Protein AF-A0A972AW23-F1 (afdb_monomer)

Radius of gyration: 17.4 Å; Cα contacts (8 Å, |Δi|>4): 134; chains: 1; bounding box: 45×30×43 Å

pLDDT: mean 88.74, std 10.47, range [52.88, 97.75]

Foldseek 3Di:
DDAAPAEDEAEEAQQAPPVSLVVLQVCVVRNHAYEYEYQDCPHSNVVSHPYYHHFNFDDDPPDDDSPRSVVRSVVVVVVVVVVVCVVVVVVNVVVVVVVVVVCVVVDD

Nearest PDB structures (foldseek):
  7en7-assembly1_A  TM=9.089E-01  e=1.684E-06  Escherichia coli K-12
  4ivn-assembly1_A  TM=8.175E-01  e=2.064E-06  Vibrio vulnificus YJ016
  7en6-assembly1_D  TM=8.673E-01  e=7.497E-06  Escherichia coli
  1vim-assembly1_B  TM=8.028E-01  e=2.914E-05  Archaeoglobus fulgidus
  3sho-assembly1_B  TM=8.639E-01  e=5.015E-05  Sphaerobacter thermophilus DSM 20745

Structure (mmCIF, N/CA/C/O backbone):
data_AF-A0A972AW23-F1
#
_entry.id   AF-A0A972AW23-F1
#
loop_
_atom_site.group_PDB
_atom_site.id
_atom_site.type_symbol
_atom_site.label_atom_id
_atom_site.label_alt_id
_atom_site.label_comp_id
_atom_site.label_asym_id
_atom_site.label_entity_id
_atom_site.label_seq_id
_atom_site.pdbx_PDB_ins_code
_atom_site.Cartn_x
_atom_site.Cartn_y
_atom_site.Cartn_z
_atom_site.occupancy
_atom_site.B_iso_or_equiv
_atom_site.auth_seq_id
_atom_site.auth_comp_id
_atom_site.auth_asym_id
_atom_site.auth_atom_id
_atom_site.pdbx_PDB_model_num
ATOM 1 N N . MET A 1 1 ? 2.114 10.857 14.718 1.00 69.62 1 MET A N 1
ATOM 2 C CA . MET A 1 1 ? 2.881 9.590 14.732 1.00 69.62 1 MET A CA 1
ATOM 3 C C . MET A 1 1 ? 1.896 8.441 14.632 1.00 69.62 1 MET A C 1
ATOM 5 O O . MET A 1 1 ? 0.792 8.609 15.139 1.00 69.62 1 MET A O 1
ATOM 9 N N . MET A 1 2 ? 2.273 7.342 13.971 1.00 85.81 2 MET A N 1
ATOM 10 C CA . MET A 1 2 ? 1.415 6.157 13.849 1.00 85.81 2 MET A CA 1
ATOM 11 C C . MET A 1 2 ? 1.306 5.407 15.180 1.00 85.81 2 MET A C 1
ATOM 13 O O . MET A 1 2 ? 2.230 5.466 15.994 1.00 85.81 2 MET A O 1
ATOM 17 N N . LYS A 1 3 ? 0.192 4.708 15.391 1.00 85.12 3 LYS A N 1
ATOM 18 C CA . LYS A 1 3 ? -0.080 3.889 16.579 1.00 85.12 3 LYS A CA 1
ATOM 19 C C . LYS A 1 3 ? -0.072 2.391 16.240 1.00 85.12 3 LYS A C 1
ATOM 21 O O . LYS A 1 3 ? -0.370 2.026 15.101 1.00 85.12 3 LYS A O 1
ATOM 26 N N . PRO A 1 4 ? 0.198 1.510 17.221 1.00 83.69 4 PRO A N 1
ATOM 27 C CA . PRO A 1 4 ? -0.020 0.076 17.055 1.00 83.69 4 PRO A CA 1
ATOM 28 C C . PRO A 1 4 ? -1.454 -0.214 16.590 1.00 83.69 4 PRO A C 1
ATOM 30 O O . PRO A 1 4 ? -2.408 0.345 17.129 1.00 83.69 4 PRO A O 1
ATOM 33 N N . GLY A 1 5 ? -1.594 -1.074 15.580 1.00 84.81 5 GLY A N 1
ATOM 34 C CA . GLY A 1 5 ? -2.881 -1.395 14.951 1.00 84.81 5 GLY A CA 1
ATOM 35 C C . GLY A 1 5 ? -3.273 -0.492 13.775 1.00 84.81 5 GLY A C 1
ATOM 36 O O . GLY A 1 5 ? -4.247 -0.792 13.090 1.00 84.81 5 GLY A O 1
ATOM 37 N N . GLU A 1 6 ? -2.521 0.576 13.495 1.00 92.25 6 GLU A N 1
ATOM 38 C CA . GLU A 1 6 ? -2.680 1.353 12.262 1.00 92.25 6 GLU A CA 1
ATOM 39 C C . GLU A 1 6 ? -1.902 0.721 11.099 1.00 92.25 6 GLU A C 1
ATOM 41 O O . GLU A 1 6 ? -0.896 0.031 11.291 1.00 92.25 6 GLU A O 1
ATOM 46 N N . ILE A 1 7 ? -2.367 0.983 9.877 1.00 94.50 7 ILE A N 1
ATOM 47 C CA . ILE A 1 7 ? -1.792 0.444 8.642 1.00 94.50 7 ILE A CA 1
ATOM 48 C C . ILE A 1 7 ? -1.267 1.600 7.789 1.00 94.50 7 ILE A C 1
ATOM 50 O O . ILE A 1 7 ? -1.988 2.562 7.529 1.00 94.50 7 ILE A O 1
ATOM 54 N N . PHE A 1 8 ? -0.024 1.493 7.319 1.00 95.69 8 PHE A N 1
ATOM 55 C CA . PHE A 1 8 ? 0.555 2.374 6.308 1.00 95.69 8 PHE A CA 1
ATOM 56 C C . PHE A 1 8 ? 0.575 1.666 4.954 1.00 95.69 8 PHE A C 1
ATOM 58 O O . PHE A 1 8 ? 1.158 0.587 4.824 1.00 95.69 8 PHE A O 1
ATOM 65 N N . ILE A 1 9 ? -0.027 2.284 3.938 1.00 96.81 9 ILE A N 1
ATOM 66 C CA . ILE A 1 9 ? -0.028 1.765 2.567 1.00 96.81 9 ILE A CA 1
ATOM 67 C C . ILE A 1 9 ? 0.874 2.652 1.710 1.00 96.81 9 ILE A C 1
ATOM 69 O O . ILE A 1 9 ? 0.570 3.819 1.472 1.00 96.81 9 ILE A O 1
ATOM 73 N N . ALA A 1 10 ? 1.979 2.087 1.231 1.00 96.81 10 ALA A N 1
ATOM 74 C CA . ALA A 1 10 ? 2.865 2.728 0.271 1.00 96.81 10 ALA A CA 1
ATOM 75 C C . ALA A 1 10 ? 2.494 2.320 -1.156 1.00 96.81 10 ALA A C 1
ATOM 77 O O . ALA A 1 10 ? 2.317 1.137 -1.441 1.00 96.81 10 ALA A O 1
ATOM 78 N N . ILE A 1 11 ? 2.450 3.282 -2.073 1.00 95.94 11 ILE A N 1
ATOM 79 C CA . ILE A 1 11 ? 2.247 3.031 -3.502 1.00 95.94 11 ILE A CA 1
ATOM 80 C C . ILE A 1 11 ? 3.506 3.499 -4.226 1.00 95.94 11 ILE A C 1
ATOM 82 O O . ILE A 1 11 ? 3.873 4.671 -4.150 1.00 95.94 11 ILE A O 1
ATOM 86 N N . SER A 1 12 ? 4.207 2.584 -4.895 1.00 93.50 12 SER A N 1
ATOM 87 C CA . SER A 1 12 ? 5.440 2.906 -5.616 1.00 93.50 12 SER A CA 1
ATOM 88 C C . SER A 1 12 ? 5.633 1.967 -6.795 1.00 93.50 12 SER A C 1
ATOM 90 O O . SER A 1 12 ? 5.904 0.790 -6.606 1.00 93.50 12 SER A O 1
ATOM 92 N N . HIS A 1 13 ? 5.544 2.483 -8.022 1.00 91.94 13 HIS A N 1
ATOM 93 C CA . HIS A 1 13 ? 5.683 1.667 -9.231 1.00 91.94 13 HIS A CA 1
ATOM 94 C C . HIS A 1 13 ? 7.018 0.896 -9.276 1.00 91.94 13 HIS A C 1
ATOM 96 O O . HIS A 1 13 ? 7.023 -0.332 -9.201 1.00 91.94 13 HIS A O 1
ATOM 102 N N . SER A 1 14 ? 8.153 1.604 -9.312 1.00 91.38 14 SER A N 1
ATOM 103 C CA . SER A 1 14 ? 9.484 0.976 -9.341 1.00 91.38 14 SER A CA 1
ATOM 104 C C . SER A 1 14 ? 9.942 0.439 -7.983 1.00 91.38 14 SER A C 1
ATOM 106 O O . SER A 1 14 ? 10.890 -0.341 -7.924 1.00 91.38 14 SER A O 1
ATOM 108 N N . GLY A 1 15 ? 9.313 0.885 -6.889 1.00 93.25 15 GLY A N 1
ATOM 109 C CA . GLY A 1 15 ? 9.727 0.576 -5.521 1.00 93.25 15 GLY A CA 1
ATOM 110 C C . GLY A 1 15 ? 11.082 1.174 -5.122 1.00 93.25 15 GLY A C 1
ATOM 111 O O . GLY A 1 15 ? 11.668 0.733 -4.135 1.00 93.25 15 GLY A O 1
ATOM 112 N N . SER A 1 16 ? 11.596 2.153 -5.875 1.00 95.06 16 SER A N 1
ATOM 113 C CA . SER A 1 16 ? 12.939 2.732 -5.682 1.00 95.06 16 SER A CA 1
ATOM 114 C C . SER A 1 16 ? 12.935 4.162 -5.135 1.00 95.06 16 SER A C 1
ATOM 116 O O . SER A 1 16 ? 13.998 4.762 -4.980 1.00 95.06 16 SER A O 1
ATOM 118 N N . THR A 1 17 ? 11.766 4.730 -4.832 1.00 95.56 17 THR A N 1
ATOM 119 C CA . THR A 1 17 ? 11.671 6.072 -4.243 1.00 95.56 17 THR A CA 1
ATOM 120 C C . THR A 1 17 ? 12.198 6.054 -2.809 1.00 95.56 17 THR A C 1
ATOM 122 O O . THR A 1 17 ? 11.587 5.446 -1.930 1.00 95.56 17 THR A O 1
ATOM 125 N N . LYS A 1 18 ? 13.322 6.738 -2.568 1.00 97.25 18 LYS A N 1
ATOM 126 C CA . LYS A 1 18 ? 14.025 6.751 -1.276 1.00 97.25 18 LYS A CA 1
ATOM 127 C C . LYS A 1 18 ? 13.127 7.196 -0.118 1.00 97.25 18 LYS A C 1
ATOM 129 O O . LYS A 1 18 ? 13.055 6.495 0.884 1.00 97.25 18 LYS A O 1
ATOM 134 N N . ASP A 1 19 ? 12.374 8.276 -0.299 1.00 97.31 19 ASP A N 1
ATOM 135 C CA . ASP A 1 19 ? 11.488 8.809 0.741 1.00 97.31 19 ASP A CA 1
ATOM 136 C C . ASP A 1 19 ? 10.418 7.791 1.166 1.00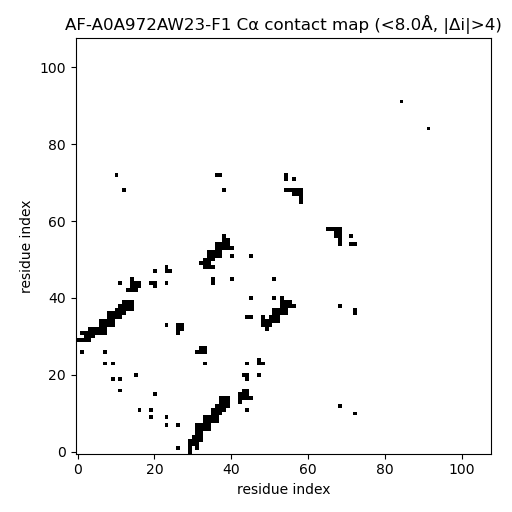 97.31 19 ASP A C 1
ATOM 138 O O . ASP A 1 19 ? 10.095 7.679 2.344 1.00 97.31 19 ASP A O 1
ATOM 142 N N . ILE A 1 20 ? 9.915 6.970 0.234 1.00 97.00 20 ILE A N 1
ATOM 143 C CA . ILE A 1 20 ? 8.950 5.906 0.557 1.00 97.00 20 ILE A CA 1
ATOM 144 C C . ILE A 1 20 ? 9.603 4.840 1.445 1.00 97.00 20 ILE A C 1
ATOM 146 O O . ILE A 1 20 ? 8.997 4.390 2.417 1.00 97.00 20 ILE A O 1
ATOM 150 N N . VAL A 1 21 ? 10.848 4.461 1.147 1.00 97.69 21 VAL A N 1
ATOM 151 C CA . VAL A 1 21 ? 11.622 3.515 1.968 1.00 97.69 21 VAL A CA 1
ATOM 152 C C . VAL A 1 21 ? 11.859 4.083 3.369 1.00 97.69 21 VAL A C 1
ATOM 154 O O . VAL A 1 21 ? 11.734 3.364 4.361 1.00 97.69 21 VAL A O 1
ATOM 157 N N . GLU A 1 22 ? 12.185 5.370 3.478 1.00 97.12 22 GLU A N 1
ATOM 158 C CA . GLU A 1 22 ? 12.400 6.033 4.767 1.00 97.12 22 GLU A CA 1
ATOM 159 C C . GLU A 1 22 ? 11.117 6.079 5.603 1.00 97.12 22 GLU A C 1
ATOM 161 O O . GLU A 1 22 ? 11.133 5.678 6.770 1.00 97.12 22 GLU A O 1
ATOM 166 N N . VAL A 1 23 ? 9.991 6.470 5.003 1.00 95.69 23 VAL A N 1
ATOM 167 C CA . VAL A 1 23 ? 8.694 6.518 5.693 1.00 95.69 23 VAL A CA 1
ATOM 168 C C . VAL A 1 23 ? 8.247 5.125 6.142 1.00 95.69 23 VAL A C 1
ATOM 170 O O . VAL A 1 23 ? 7.805 4.971 7.281 1.00 95.69 23 VAL A O 1
ATOM 173 N N . LEU A 1 24 ? 8.427 4.089 5.315 1.00 96.31 24 LEU A N 1
ATOM 174 C CA . LEU A 1 24 ? 8.135 2.702 5.701 1.00 96.31 24 LEU A CA 1
ATOM 175 C C . LEU A 1 24 ? 8.960 2.255 6.911 1.00 96.31 24 LEU A C 1
ATOM 177 O O . LEU A 1 24 ? 8.424 1.654 7.841 1.00 96.31 24 LEU A O 1
ATOM 181 N N . ASN A 1 25 ? 10.249 2.598 6.951 1.00 95.88 25 ASN A N 1
ATOM 182 C CA . ASN A 1 25 ? 11.095 2.300 8.105 1.00 95.88 25 ASN A CA 1
ATOM 183 C C . ASN A 1 25 ? 10.615 3.012 9.378 1.00 95.88 25 ASN A C 1
ATOM 185 O O . ASN A 1 25 ? 10.645 2.423 10.459 1.00 95.88 25 ASN A O 1
ATOM 189 N N . VAL A 1 26 ? 10.156 4.262 9.273 1.00 95.25 26 VAL A N 1
ATOM 190 C CA . VAL A 1 26 ? 9.573 4.997 10.408 1.00 95.25 26 VAL A CA 1
ATOM 191 C C . VAL A 1 26 ? 8.258 4.358 10.873 1.00 95.25 26 VAL A C 1
ATOM 193 O O . VAL A 1 26 ? 8.053 4.192 12.079 1.00 95.25 26 VAL A O 1
ATOM 196 N N . ALA A 1 27 ? 7.391 3.952 9.943 1.00 94.62 27 ALA A N 1
ATOM 197 C CA . ALA A 1 27 ? 6.144 3.253 10.250 1.00 94.62 27 ALA A CA 1
ATOM 198 C C . ALA A 1 27 ? 6.410 1.920 10.973 1.00 94.62 27 ALA A C 1
ATOM 200 O O . ALA A 1 27 ? 5.837 1.665 12.033 1.00 94.62 27 ALA A O 1
ATOM 201 N N . ASN A 1 28 ? 7.367 1.127 10.481 1.00 93.00 28 ASN A N 1
ATOM 202 C CA . ASN A 1 28 ? 7.781 -0.125 11.117 1.00 93.00 28 ASN A CA 1
ATOM 203 C C . ASN A 1 28 ? 8.325 0.084 12.536 1.00 93.00 28 ASN A C 1
ATOM 205 O O . ASN A 1 28 ? 7.979 -0.672 13.443 1.00 93.00 28 ASN A O 1
ATOM 209 N N . LYS A 1 29 ? 9.138 1.129 12.759 1.00 93.62 29 LYS A N 1
ATOM 210 C CA . LYS A 1 29 ? 9.635 1.490 14.103 1.00 93.62 29 LYS A CA 1
ATOM 211 C C . LYS A 1 29 ? 8.507 1.845 15.072 1.00 93.62 29 LYS A C 1
ATOM 213 O O . LYS A 1 29 ? 8.673 1.683 16.275 1.00 93.62 29 LYS A O 1
ATOM 218 N N . SER A 1 30 ? 7.369 2.296 14.550 1.00 91.75 30 SER A N 1
ATOM 219 C CA . SER A 1 30 ? 6.167 2.631 15.321 1.00 91.75 30 SER A CA 1
ATOM 220 C C . SER A 1 30 ? 5.225 1.429 15.512 1.00 91.75 30 SER A C 1
ATOM 222 O O . SER A 1 30 ? 4.092 1.611 15.945 1.00 91.75 30 SER A O 1
ATOM 224 N N . GLN A 1 31 ? 5.671 0.208 15.179 1.00 89.00 31 GLN A N 1
ATOM 225 C CA . GLN A 1 31 ? 4.894 -1.040 15.246 1.00 89.00 31 GLN A CA 1
ATOM 226 C C . GLN A 1 31 ? 3.615 -1.044 14.390 1.00 89.00 31 GLN A C 1
ATOM 228 O O . GLN A 1 31 ? 2.748 -1.895 14.582 1.00 89.00 31 GLN A O 1
ATOM 233 N N . ALA A 1 32 ? 3.504 -0.132 13.423 1.00 92.88 32 ALA A N 1
ATOM 234 C CA . ALA A 1 32 ? 2.408 -0.133 12.466 1.00 92.88 32 ALA A CA 1
ATOM 235 C C . ALA A 1 32 ? 2.532 -1.315 11.495 1.00 92.88 32 ALA A C 1
ATOM 237 O O . ALA A 1 32 ? 3.631 -1.825 11.242 1.00 92.88 32 ALA A O 1
ATOM 238 N N . GLU A 1 33 ? 1.411 -1.749 10.932 1.00 94.31 33 GLU A N 1
ATOM 239 C CA . GLU A 1 33 ? 1.425 -2.650 9.783 1.00 94.31 33 GLU A CA 1
ATOM 240 C C . GLU A 1 33 ? 1.778 -1.878 8.511 1.00 94.31 33 GLU A C 1
ATOM 242 O O . GLU A 1 33 ? 1.375 -0.727 8.338 1.00 94.31 33 GLU A O 1
ATOM 247 N N . THR A 1 34 ? 2.564 -2.486 7.621 1.00 96.00 34 THR A N 1
ATOM 248 C CA . THR A 1 34 ? 3.025 -1.828 6.393 1.00 96.00 34 THR A CA 1
ATOM 249 C C . THR A 1 34 ? 2.742 -2.689 5.173 1.00 96.00 34 THR A C 1
ATOM 251 O O . THR A 1 34 ? 3.179 -3.835 5.070 1.00 96.00 34 THR A O 1
ATOM 254 N N . ILE A 1 35 ? 2.008 -2.116 4.223 1.00 97.56 35 ILE A N 1
ATOM 255 C CA . ILE A 1 35 ? 1.670 -2.739 2.945 1.00 97.56 35 ILE A CA 1
ATOM 256 C C . ILE A 1 35 ? 2.293 -1.896 1.840 1.00 97.56 35 ILE A C 1
ATOM 258 O O . ILE A 1 35 ? 2.273 -0.667 1.894 1.00 97.56 35 ILE A O 1
ATOM 262 N N . SER A 1 36 ? 2.863 -2.531 0.823 1.00 97.75 36 SER A N 1
ATOM 263 C CA . SER A 1 36 ? 3.350 -1.826 -0.362 1.00 97.75 36 SER A CA 1
ATOM 264 C C . SER A 1 36 ? 2.758 -2.382 -1.637 1.00 97.75 36 SER A C 1
ATOM 266 O O . SER A 1 36 ? 2.852 -3.579 -1.888 1.00 97.75 36 SER A O 1
ATOM 268 N N . ILE A 1 37 ? 2.178 -1.496 -2.441 1.00 97.38 37 ILE A N 1
ATOM 269 C CA . ILE A 1 37 ? 1.672 -1.786 -3.778 1.00 97.38 37 ILE A CA 1
ATOM 270 C C . ILE A 1 37 ? 2.740 -1.345 -4.778 1.00 97.38 37 ILE A C 1
ATOM 272 O O . ILE A 1 37 ? 3.059 -0.155 -4.877 1.00 97.38 37 ILE A O 1
ATOM 276 N N . VAL A 1 38 ? 3.325 -2.311 -5.481 1.00 95.12 38 VAL A N 1
ATOM 277 C CA . VAL A 1 38 ? 4.470 -2.100 -6.379 1.00 95.12 38 VAL A CA 1
ATOM 278 C C . VAL A 1 38 ? 4.270 -2.811 -7.706 1.00 95.12 38 VAL A C 1
ATOM 280 O O . VAL A 1 38 ? 3.473 -3.737 -7.786 1.00 95.12 38 VAL A O 1
ATOM 283 N N . SER A 1 39 ? 5.016 -2.423 -8.738 1.00 92.62 39 SER A N 1
ATOM 284 C CA . SER A 1 39 ? 5.053 -3.173 -10.004 1.00 92.62 39 SER A CA 1
ATOM 285 C C . SER A 1 39 ? 6.299 -4.041 -10.154 1.00 92.62 39 SER A C 1
ATOM 287 O O . SER A 1 39 ? 6.318 -4.947 -10.979 1.00 92.62 39 SER A O 1
ATOM 289 N N . THR A 1 40 ? 7.310 -3.829 -9.307 1.00 90.25 40 THR A N 1
ATOM 290 C CA . THR A 1 40 ? 8.552 -4.608 -9.317 1.00 90.25 40 THR A CA 1
ATOM 291 C C . THR A 1 40 ? 8.797 -5.260 -7.962 1.00 90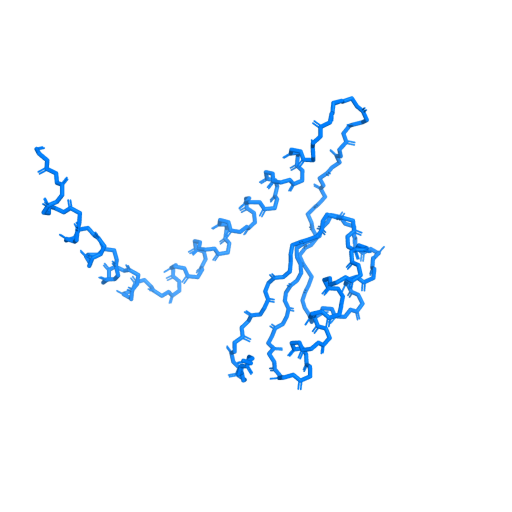.25 40 THR A C 1
ATOM 293 O O . THR A 1 40 ? 9.111 -4.588 -6.976 1.00 90.25 40 THR A O 1
ATOM 296 N N . ILE A 1 41 ? 8.730 -6.596 -7.927 1.00 91.25 41 ILE A N 1
ATOM 297 C CA . ILE A 1 41 ? 8.920 -7.386 -6.699 1.00 91.25 41 ILE A CA 1
ATOM 298 C C . ILE A 1 41 ? 10.333 -7.250 -6.105 1.00 91.25 41 ILE A C 1
ATOM 300 O O . ILE A 1 41 ? 10.509 -7.275 -4.889 1.00 91.25 41 ILE A O 1
ATOM 304 N N . LYS A 1 42 ? 11.357 -7.074 -6.948 1.00 92.94 42 LYS A N 1
ATOM 305 C CA . LYS A 1 42 ? 12.753 -6.873 -6.529 1.00 92.94 42 LYS A CA 1
ATOM 306 C C . LYS A 1 42 ? 13.074 -5.379 -6.463 1.00 92.94 42 LYS A C 1
ATOM 308 O O . LYS A 1 42 ? 13.678 -4.844 -7.389 1.00 92.94 42 LYS A O 1
ATOM 313 N N . SER A 1 43 ? 12.686 -4.707 -5.383 1.00 94.38 43 SER A N 1
ATOM 314 C CA . SER A 1 43 ? 12.910 -3.266 -5.217 1.00 94.38 43 SER A CA 1
ATOM 315 C C . SER A 1 43 ? 13.260 -2.886 -3.768 1.00 94.38 43 SER A C 1
ATOM 317 O O . SER A 1 43 ? 13.053 -3.681 -2.852 1.00 94.38 43 SER A O 1
ATOM 319 N N . PRO A 1 44 ? 13.860 -1.704 -3.522 1.00 97.44 44 PRO A N 1
ATOM 320 C CA . PRO A 1 44 ? 14.168 -1.239 -2.167 1.00 97.44 44 PRO A CA 1
ATOM 321 C C . PRO A 1 44 ? 12.971 -1.242 -1.209 1.00 97.44 44 PRO A C 1
ATOM 323 O O . PRO A 1 44 ? 13.118 -1.663 -0.063 1.00 97.44 44 PRO A O 1
ATOM 326 N N . VAL A 1 45 ? 11.791 -0.828 -1.681 1.00 97.38 45 VAL A N 1
ATOM 327 C CA . VAL A 1 45 ? 10.551 -0.812 -0.892 1.00 97.38 45 VAL A CA 1
ATOM 328 C C . VAL A 1 45 ? 10.187 -2.213 -0.400 1.00 97.38 45 VAL A C 1
ATOM 330 O O . VAL A 1 45 ? 9.952 -2.387 0.791 1.00 97.38 45 VAL A O 1
ATOM 333 N N . THR A 1 46 ? 10.236 -3.239 -1.255 1.00 96.44 46 THR A N 1
ATOM 334 C CA . THR A 1 46 ? 9.804 -4.597 -0.867 1.00 96.44 46 THR A CA 1
ATOM 335 C C . THR A 1 46 ? 10.674 -5.243 0.206 1.00 96.44 46 THR A C 1
ATOM 337 O O . THR A 1 46 ? 10.233 -6.185 0.855 1.00 96.44 46 THR A O 1
ATOM 340 N N . LYS A 1 47 ? 11.888 -4.729 0.438 1.00 96.75 47 LYS A N 1
ATOM 341 C CA . LYS A 1 47 ? 12.772 -5.197 1.517 1.00 96.75 47 LYS A CA 1
ATOM 342 C C . LYS A 1 47 ? 12.360 -4.699 2.899 1.00 96.75 47 LYS A C 1
ATOM 344 O O . LYS A 1 47 ? 12.784 -5.284 3.890 1.00 96.75 47 LYS A O 1
ATOM 349 N N . VAL A 1 48 ? 11.615 -3.596 2.967 1.00 96.94 48 VAL A N 1
ATOM 350 C CA . VAL A 1 48 ? 11.228 -2.956 4.233 1.00 96.94 48 VAL A CA 1
ATOM 351 C C . VAL A 1 48 ? 9.730 -3.055 4.510 1.00 96.94 48 VAL A C 1
ATOM 353 O O . VAL A 1 48 ? 9.304 -2.752 5.617 1.00 96.94 48 VAL A O 1
ATOM 356 N N . SER A 1 49 ? 8.913 -3.484 3.555 1.00 97.19 49 SER A N 1
ATOM 357 C CA . SER A 1 49 ? 7.475 -3.683 3.759 1.00 97.19 49 SER A CA 1
ATOM 358 C C . SER A 1 49 ? 7.185 -5.022 4.437 1.00 97.19 49 SER A C 1
ATOM 360 O O . SER A 1 49 ? 7.768 -6.038 4.064 1.00 97.19 49 SER A O 1
ATOM 362 N N . LYS A 1 50 ? 6.240 -5.054 5.385 1.00 96.19 50 LYS A N 1
ATOM 363 C CA . LYS A 1 50 ? 5.759 -6.316 5.979 1.00 96.19 50 LYS A CA 1
ATOM 364 C C . LYS A 1 50 ? 4.923 -7.133 4.992 1.00 96.19 50 LYS A C 1
ATOM 366 O O . LYS A 1 50 ? 5.038 -8.355 4.938 1.00 96.19 50 LYS A O 1
ATOM 371 N N . HIS A 1 51 ? 4.114 -6.451 4.184 1.00 96.94 51 HIS A N 1
ATOM 372 C CA . HIS A 1 51 ? 3.300 -7.050 3.133 1.00 96.94 51 HIS A CA 1
ATOM 373 C C . HIS A 1 51 ? 3.559 -6.369 1.790 1.00 96.94 51 HIS A C 1
ATOM 375 O O . HIS A 1 51 ? 3.709 -5.148 1.708 1.00 96.94 51 HIS A O 1
ATOM 381 N N . VAL A 1 52 ? 3.571 -7.160 0.719 1.00 97.38 52 VAL A N 1
ATOM 382 C CA . VAL A 1 52 ? 3.806 -6.673 -0.643 1.00 97.38 52 VAL A CA 1
ATOM 383 C C . VAL A 1 52 ? 2.700 -7.173 -1.561 1.00 97.38 52 VAL A C 1
ATOM 385 O O . VAL A 1 52 ? 2.471 -8.374 -1.674 1.00 97.38 52 VAL A O 1
ATOM 388 N N . LEU A 1 53 ? 2.049 -6.237 -2.246 1.00 96.56 53 LEU A N 1
ATOM 389 C CA . LEU A 1 53 ? 1.115 -6.482 -3.334 1.00 96.56 53 LEU A CA 1
ATOM 390 C C . LEU A 1 53 ? 1.806 -6.078 -4.635 1.00 96.56 53 LEU A C 1
ATOM 392 O O . LEU A 1 53 ? 1.945 -4.895 -4.945 1.00 96.56 53 LEU A O 1
ATOM 396 N N . CYS A 1 54 ? 2.296 -7.071 -5.373 1.00 94.81 54 CYS A N 1
ATOM 397 C CA . CYS A 1 54 ? 2.930 -6.836 -6.662 1.00 94.81 54 CYS A CA 1
ATOM 398 C C . CYS A 1 54 ? 1.876 -6.896 -7.768 1.00 94.81 54 CYS A C 1
ATOM 400 O O . CYS A 1 54 ? 1.211 -7.916 -7.934 1.00 94.81 54 CYS A O 1
ATOM 402 N N . VAL A 1 55 ? 1.751 -5.811 -8.523 1.00 91.38 55 VAL A N 1
ATOM 403 C CA . VAL A 1 55 ? 0.840 -5.678 -9.656 1.00 91.38 55 VAL A CA 1
ATOM 404 C C . VAL A 1 55 ? 1.680 -5.447 -10.896 1.00 91.38 55 VAL A C 1
ATOM 406 O O . VAL A 1 55 ? 2.199 -4.345 -11.106 1.00 91.38 55 VAL A O 1
ATOM 409 N N . ASP A 1 56 ? 1.847 -6.504 -11.686 1.00 84.38 56 ASP A N 1
ATOM 410 C CA . ASP A 1 56 ? 2.556 -6.401 -12.954 1.00 84.38 56 ASP A CA 1
ATOM 411 C C . ASP A 1 56 ? 1.764 -5.489 -13.895 1.00 84.38 56 ASP A C 1
ATOM 413 O O . ASP A 1 56 ? 0.605 -5.745 -14.224 1.00 84.38 56 ASP A O 1
ATOM 417 N N . ALA A 1 57 ? 2.379 -4.369 -14.244 1.00 80.38 57 ALA A N 1
ATOM 418 C CA . ALA A 1 57 ? 1.772 -3.313 -15.033 1.00 80.38 57 ALA A CA 1
ATOM 419 C C . ALA A 1 57 ? 2.848 -2.753 -15.967 1.00 80.38 57 ALA A C 1
ATOM 421 O O . ALA A 1 57 ? 3.470 -1.734 -15.646 1.00 80.38 57 ALA A O 1
ATOM 422 N N . PRO A 1 58 ? 3.137 -3.459 -17.074 1.00 74.69 58 PRO A N 1
ATOM 423 C CA . PRO A 1 58 ? 4.167 -3.051 -18.011 1.00 74.69 58 PRO A CA 1
ATOM 424 C C . PRO A 1 58 ? 3.791 -1.706 -18.631 1.00 74.69 58 PRO A C 1
ATOM 426 O O . PRO A 1 58 ? 2.717 -1.551 -19.208 1.00 74.69 58 PRO A O 1
ATOM 429 N N . GLU A 1 59 ? 4.689 -0.734 -18.523 1.00 73.25 59 GLU A N 1
ATOM 430 C CA . GLU A 1 59 ? 4.544 0.548 -19.204 1.00 73.25 59 GLU A CA 1
ATOM 431 C C . GLU A 1 59 ? 5.246 0.480 -20.562 1.00 73.25 59 GLU A C 1
ATOM 433 O O . GLU A 1 59 ? 6.375 -0.005 -20.682 1.00 73.25 59 GLU A O 1
ATOM 438 N N . THR A 1 60 ? 4.586 0.970 -21.609 1.00 66.94 60 THR A N 1
ATOM 439 C CA . THR A 1 60 ? 5.219 1.107 -22.921 1.00 66.94 60 THR A CA 1
ATOM 440 C C . THR A 1 60 ? 6.063 2.375 -22.956 1.00 66.94 60 THR A C 1
ATOM 442 O O . THR A 1 60 ? 5.605 3.432 -22.541 1.00 66.94 60 THR A O 1
ATOM 445 N N . ASN A 1 61 ? 7.253 2.321 -23.562 1.00 64.81 61 ASN A N 1
ATOM 446 C CA . ASN A 1 61 ? 8.104 3.506 -23.773 1.00 64.81 61 ASN A CA 1
ATOM 447 C C . ASN A 1 61 ? 7.461 4.582 -24.678 1.00 64.81 61 ASN A C 1
ATOM 449 O O . ASN A 1 61 ? 8.009 5.670 -24.848 1.00 64.81 61 ASN A O 1
ATOM 453 N N . PHE A 1 62 ? 6.314 4.274 -25.289 1.00 58.28 62 PHE A N 1
ATOM 454 C CA . PHE A 1 62 ? 5.511 5.213 -26.055 1.00 58.28 62 PHE A CA 1
ATOM 455 C C . PHE A 1 62 ? 4.474 5.876 -25.141 1.00 58.28 62 PHE A C 1
ATOM 457 O O . PHE A 1 62 ? 3.502 5.245 -24.743 1.00 58.28 62 PHE A O 1
ATOM 464 N N . LYS A 1 63 ? 4.667 7.181 -24.928 1.00 52.88 63 LYS A N 1
ATOM 465 C CA . LYS A 1 63 ? 3.846 8.140 -24.166 1.00 52.88 63 LYS A CA 1
ATOM 466 C C . LYS A 1 63 ? 4.140 8.222 -22.668 1.00 52.88 63 LYS A C 1
ATOM 468 O O . LYS A 1 63 ? 4.157 7.250 -21.929 1.00 52.88 63 LYS A O 1
ATOM 473 N N . PHE A 1 64 ? 4.388 9.469 -22.280 1.00 60.72 64 PHE A N 1
ATOM 474 C CA . PHE A 1 64 ? 4.623 9.938 -20.930 1.00 60.72 64 PHE A CA 1
ATOM 475 C C . PHE A 1 64 ? 3.401 9.679 -20.045 1.00 60.72 64 PHE A C 1
ATOM 477 O O . PHE A 1 64 ? 2.265 9.791 -20.495 1.00 60.72 64 PHE A O 1
ATOM 484 N N . GLU A 1 65 ? 3.704 9.431 -18.776 1.00 62.91 65 GLU A N 1
ATOM 485 C CA . GLU A 1 65 ? 2.821 9.128 -17.650 1.00 62.91 65 GLU A CA 1
ATOM 486 C C . GLU A 1 65 ? 2.499 7.642 -17.436 1.00 62.91 65 GLU A C 1
ATOM 488 O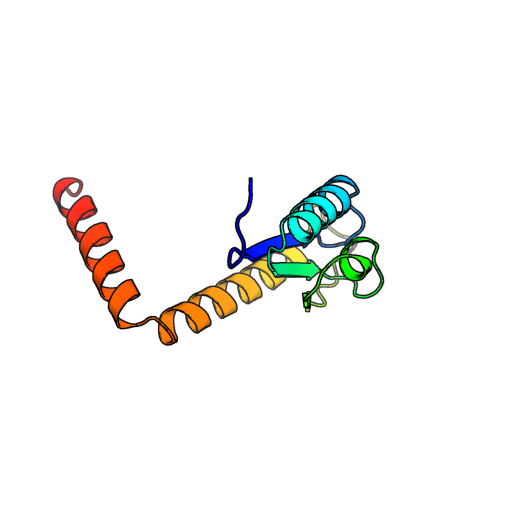 O . GLU A 1 65 ? 1.954 6.991 -18.324 1.00 62.91 65 GLU A O 1
ATOM 493 N N . PRO A 1 66 ? 2.791 7.109 -16.232 1.00 71.19 66 PRO A N 1
ATOM 494 C CA . PRO A 1 66 ? 2.581 5.706 -15.896 1.00 71.19 66 PRO A CA 1
ATOM 495 C C . PRO A 1 66 ? 1.084 5.417 -15.681 1.00 71.19 66 PRO A C 1
ATOM 497 O O . PRO A 1 66 ? 0.599 5.294 -14.558 1.00 71.19 66 PRO A O 1
ATOM 500 N N . MET A 1 67 ? 0.313 5.421 -16.768 1.00 83.62 67 MET A N 1
ATOM 501 C CA . MET A 1 67 ? -1.140 5.241 -16.767 1.00 83.62 67 MET A CA 1
ATOM 502 C C . MET A 1 67 ? -1.520 3.797 -16.442 1.00 83.62 67 MET A C 1
ATOM 504 O O . M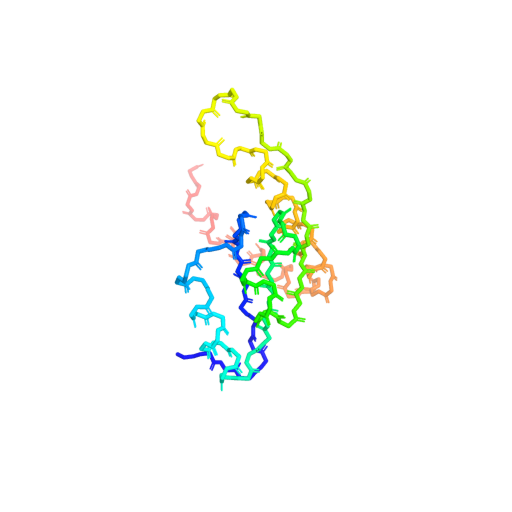ET A 1 67 ? -2.447 3.568 -15.665 1.00 83.62 67 MET A O 1
ATOM 508 N N . THR A 1 68 ? -0.792 2.827 -16.998 1.00 87.12 68 THR A N 1
ATOM 509 C CA . THR A 1 68 ? -1.093 1.397 -16.844 1.00 87.12 68 THR A CA 1
ATOM 510 C C . THR A 1 68 ? -0.942 0.978 -15.390 1.00 87.12 68 THR A C 1
ATOM 512 O O . THR A 1 68 ? -1.853 0.407 -14.793 1.00 87.12 68 THR A O 1
ATOM 515 N N . SER A 1 69 ? 0.190 1.330 -14.786 1.00 88.00 69 SER A N 1
ATOM 516 C CA . SER A 1 69 ? 0.481 1.041 -13.388 1.00 88.00 69 SER A CA 1
ATOM 517 C C . SER A 1 69 ? -0.421 1.808 -12.438 1.00 88.00 69 SER A C 1
ATOM 519 O O . SER A 1 69 ? -0.873 1.214 -11.464 1.00 88.00 69 SER A O 1
ATOM 521 N N . ARG A 1 70 ? -0.787 3.063 -12.736 1.00 89.94 70 ARG A N 1
ATOM 522 C CA . ARG A 1 70 ? -1.792 3.795 -11.947 1.00 89.94 70 ARG A CA 1
ATOM 523 C C . ARG A 1 70 ? -3.146 3.088 -11.956 1.00 89.94 70 ARG A C 1
ATOM 525 O O . ARG A 1 70 ? -3.699 2.867 -10.886 1.00 89.94 70 ARG A O 1
ATOM 532 N N . ILE A 1 71 ? -3.669 2.701 -13.121 1.00 92.69 71 ILE A N 1
ATOM 533 C CA . ILE A 1 71 ? -4.970 2.013 -13.223 1.00 92.69 71 ILE A CA 1
ATOM 534 C C . ILE A 1 71 ? -4.928 0.661 -12.505 1.00 92.69 71 ILE A C 1
ATOM 536 O O . ILE A 1 71 ? -5.844 0.325 -11.753 1.00 92.69 71 ILE A O 1
ATOM 540 N N . ALA A 1 72 ? -3.854 -0.105 -12.695 1.00 92.38 72 ALA A N 1
ATOM 541 C CA . ALA A 1 72 ? -3.701 -1.405 -12.059 1.00 92.38 72 ALA A CA 1
ATOM 542 C C . ALA A 1 72 ? -3.606 -1.279 -10.525 1.00 92.38 72 ALA A C 1
ATOM 544 O O . ALA A 1 72 ? -4.267 -2.017 -9.794 1.00 92.38 72 ALA A O 1
ATOM 545 N N . GLN A 1 73 ? -2.853 -0.296 -10.024 1.00 94.44 73 GLN A N 1
ATOM 546 C CA . GLN A 1 73 ? -2.751 -0.006 -8.591 1.00 94.44 73 GLN A CA 1
ATOM 547 C C . GLN A 1 73 ? -4.076 0.507 -8.011 1.00 94.44 73 GLN A C 1
ATOM 549 O O . GLN A 1 73 ? -4.463 0.063 -6.933 1.00 94.44 73 GLN A O 1
ATOM 554 N N . LEU A 1 74 ? -4.803 1.375 -8.725 1.00 95.25 74 LEU A N 1
ATOM 555 C CA . LEU A 1 74 ? -6.145 1.827 -8.333 1.00 95.25 74 LEU A CA 1
ATOM 556 C C . LEU A 1 74 ? -7.129 0.659 -8.239 1.00 95.25 74 LEU A C 1
ATOM 558 O O . LEU A 1 74 ? -7.851 0.559 -7.257 1.00 95.25 74 LEU A O 1
ATOM 562 N N . SER A 1 75 ? -7.078 -0.280 -9.186 1.00 95.81 75 SER A N 1
ATOM 563 C CA . SER A 1 75 ? -7.928 -1.478 -9.162 1.00 95.81 75 SER A CA 1
ATOM 564 C C . SER A 1 75 ? -7.670 -2.345 -7.922 1.00 95.81 75 SER A C 1
ATOM 566 O O . SER A 1 75 ? -8.600 -2.895 -7.335 1.00 95.81 75 SER A O 1
ATOM 568 N N . VAL A 1 76 ? -6.410 -2.449 -7.482 1.00 96.19 76 VAL A N 1
ATOM 569 C CA . VAL A 1 76 ? -6.064 -3.141 -6.229 1.00 96.19 76 VAL A CA 1
ATOM 570 C C . VAL A 1 76 ? -6.575 -2.384 -5.008 1.00 96.19 76 VAL A C 1
ATOM 572 O O . VAL A 1 76 ? -7.094 -3.006 -4.083 1.00 96.19 76 VAL A O 1
ATOM 575 N N . ILE A 1 77 ? -6.463 -1.056 -5.000 1.00 96.44 77 ILE A N 1
ATOM 576 C CA . ILE A 1 77 ? -6.997 -0.220 -3.918 1.00 96.44 77 ILE A CA 1
ATOM 577 C C . ILE A 1 77 ? -8.519 -0.385 -3.820 1.00 96.44 77 ILE A C 1
ATOM 579 O O . ILE A 1 77 ? -9.031 -0.582 -2.718 1.00 96.44 77 ILE A O 1
ATOM 583 N N . ASP A 1 78 ? -9.224 -0.394 -4.951 1.00 96.25 78 ASP A N 1
ATOM 584 C CA . ASP A 1 78 ? -10.669 -0.620 -5.003 1.00 96.25 78 ASP A CA 1
ATOM 585 C C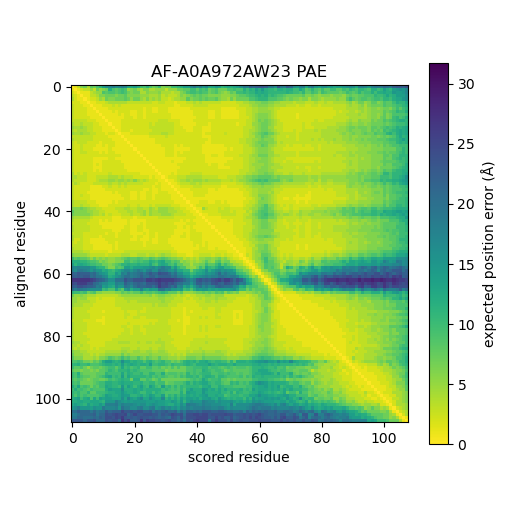 . ASP A 1 78 ? -11.041 -2.007 -4.467 1.00 96.25 78 ASP A C 1
ATOM 587 O O . ASP A 1 78 ? -11.946 -2.132 -3.640 1.00 96.25 78 ASP A O 1
ATOM 591 N N . ALA A 1 79 ? -10.309 -3.054 -4.860 1.00 96.62 79 ALA A N 1
ATOM 592 C CA . ALA A 1 79 ? -10.532 -4.405 -4.348 1.00 96.62 79 ALA A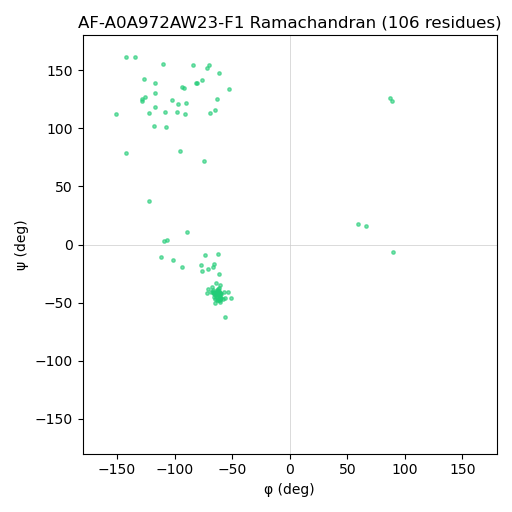 CA 1
ATOM 593 C C . ALA A 1 79 ? -10.336 -4.489 -2.823 1.00 96.62 79 ALA A C 1
ATOM 595 O O . ALA A 1 79 ? -11.144 -5.114 -2.130 1.00 96.62 79 ALA A O 1
ATOM 596 N N . ILE A 1 80 ? -9.308 -3.822 -2.282 1.00 95.38 80 ILE A N 1
ATOM 597 C CA . ILE A 1 80 ? -9.083 -3.721 -0.832 1.00 95.38 80 ILE A CA 1
ATOM 598 C C . ILE A 1 80 ? -10.250 -2.989 -0.166 1.00 95.38 80 ILE A C 1
ATOM 600 O O . ILE A 1 80 ? -10.781 -3.470 0.835 1.00 95.38 80 ILE A O 1
ATOM 604 N N . ALA A 1 81 ? -10.675 -1.851 -0.718 1.00 93.44 81 ALA A N 1
ATOM 605 C CA . ALA A 1 81 ? -11.763 -1.055 -0.164 1.00 93.44 81 ALA A CA 1
ATOM 606 C C . ALA A 1 81 ? -13.079 -1.845 -0.120 1.00 93.44 81 ALA A C 1
ATOM 608 O O . ALA A 1 81 ? -13.756 -1.854 0.911 1.00 93.44 81 ALA A O 1
ATOM 609 N N . VAL A 1 82 ? -13.417 -2.560 -1.198 1.00 94.75 82 VAL A N 1
ATOM 610 C CA . VAL A 1 82 ? -14.596 -3.435 -1.254 1.00 94.75 82 VAL A CA 1
ATOM 611 C C . VAL A 1 82 ? -14.472 -4.578 -0.251 1.00 94.75 82 VAL A C 1
ATOM 613 O O . VAL A 1 82 ? -15.398 -4.799 0.526 1.00 94.75 82 VAL A O 1
ATOM 616 N N . GLY A 1 83 ? -13.330 -5.268 -0.206 1.00 94.94 83 GLY A N 1
ATOM 617 C CA . GLY A 1 83 ? -13.103 -6.367 0.735 1.00 94.94 83 GLY A CA 1
ATOM 618 C C . GLY A 1 83 ? -13.260 -5.932 2.194 1.00 94.94 83 GLY A C 1
ATOM 619 O O . GLY A 1 83 ? -13.989 -6.564 2.958 1.00 94.94 83 GLY A O 1
ATOM 620 N N . VAL A 1 84 ? -12.647 -4.806 2.573 1.00 93.12 84 VAL A N 1
ATOM 621 C CA . VAL A 1 84 ? -12.800 -4.212 3.911 1.00 93.12 84 VAL A CA 1
ATOM 622 C C . VAL A 1 84 ? -14.248 -3.805 4.174 1.00 93.12 84 VAL A C 1
ATOM 624 O O . VAL A 1 84 ? -14.749 -4.025 5.276 1.00 93.12 84 VAL A O 1
ATOM 627 N N . SER A 1 85 ? -14.935 -3.25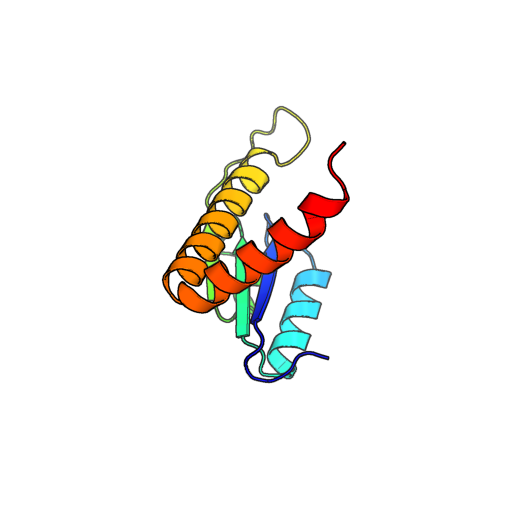7 3.170 1.00 91.50 85 SER A N 1
ATOM 628 C CA . SER A 1 85 ? -16.329 -2.833 3.314 1.00 91.50 85 SER A CA 1
ATOM 629 C C . SER A 1 85 ? -17.267 -4.005 3.574 1.00 91.50 85 SER A C 1
ATOM 631 O O . SER A 1 85 ? -18.124 -3.910 4.447 1.00 91.50 85 SER A O 1
ATOM 633 N N . LEU A 1 86 ? -17.074 -5.130 2.880 1.00 92.00 86 LEU A N 1
ATOM 634 C CA . LEU A 1 86 ? -17.853 -6.348 3.105 1.00 92.00 86 LEU A CA 1
ATOM 635 C C . LEU A 1 86 ? -17.644 -6.896 4.525 1.00 92.00 86 LEU A C 1
ATOM 637 O O . LEU A 1 86 ? -18.605 -7.304 5.175 1.00 92.00 86 LEU A O 1
ATOM 641 N N . MET A 1 87 ? -16.415 -6.831 5.048 1.00 93.00 87 MET A N 1
ATOM 642 C CA . MET A 1 87 ? -16.107 -7.250 6.423 1.00 93.00 87 MET A CA 1
ATOM 643 C C . MET A 1 87 ? -16.670 -6.306 7.500 1.00 93.00 87 MET A C 1
ATOM 645 O O . MET A 1 87 ? -16.834 -6.721 8.643 1.00 93.00 87 MET A O 1
ATOM 649 N N . ARG A 1 88 ? -16.972 -5.046 7.157 1.00 92.00 88 ARG A N 1
ATOM 650 C CA . ARG A 1 88 ? -17.468 -4.003 8.080 1.00 92.00 88 ARG A CA 1
ATOM 651 C C . ARG A 1 88 ? -18.820 -3.440 7.635 1.00 92.00 88 ARG A C 1
ATOM 653 O O . ARG A 1 88 ? -19.072 -2.242 7.762 1.00 92.00 88 ARG A O 1
ATOM 660 N N . SER A 1 89 ? -19.674 -4.310 7.099 1.00 84.31 89 SER A N 1
ATOM 661 C CA . SER A 1 89 ? -20.909 -3.935 6.397 1.00 84.31 89 SER A CA 1
ATOM 662 C C . SER A 1 89 ? -21.796 -2.959 7.188 1.00 84.31 89 SER A C 1
ATOM 664 O O . SER A 1 89 ? -22.223 -1.945 6.636 1.00 84.31 89 SER A O 1
ATOM 666 N N . ASP A 1 90 ? -22.016 -3.202 8.483 1.00 88.44 90 ASP A N 1
ATOM 667 C CA . ASP A 1 90 ? -22.892 -2.363 9.317 1.00 88.44 90 ASP A CA 1
ATOM 668 C C . ASP A 1 90 ? -22.350 -0.937 9.503 1.00 88.44 90 ASP A C 1
ATOM 670 O O . ASP A 1 90 ? -23.070 0.048 9.328 1.00 88.44 90 ASP A O 1
ATOM 674 N N . GLU A 1 91 ? -21.055 -0.809 9.795 1.00 89.50 91 GLU A N 1
ATOM 675 C CA . GLU A 1 91 ? -20.394 0.485 9.985 1.00 89.50 91 GLU A CA 1
ATOM 676 C C . GLU A 1 91 ? -20.347 1.294 8.682 1.00 89.50 91 GLU A C 1
ATOM 678 O O . GLU A 1 91 ? -20.556 2.511 8.677 1.00 89.50 91 GLU A O 1
ATOM 683 N N . VAL A 1 92 ? -20.108 0.617 7.554 1.00 86.75 92 VAL A N 1
ATOM 684 C CA . VAL A 1 92 ? -20.102 1.247 6.230 1.00 86.75 92 VAL A CA 1
ATOM 685 C C . VAL A 1 92 ? -21.484 1.785 5.875 1.00 86.75 92 VAL A C 1
ATOM 687 O O . VAL A 1 92 ? -21.587 2.915 5.393 1.00 86.75 92 VAL A O 1
ATOM 690 N N . LEU A 1 93 ? -22.553 1.031 6.144 1.00 86.19 93 LEU A N 1
ATOM 691 C CA . LEU A 1 93 ? -23.924 1.487 5.903 1.00 86.19 93 LEU A CA 1
ATOM 692 C C . LEU A 1 93 ? -24.261 2.740 6.715 1.00 86.19 93 LEU A C 1
ATOM 694 O O . LEU A 1 93 ? -24.851 3.682 6.178 1.00 86.19 93 LEU A O 1
ATOM 698 N N . ASP A 1 94 ? -23.851 2.788 7.979 1.00 90.25 94 ASP A N 1
ATOM 699 C CA . ASP A 1 94 ? -24.075 3.948 8.838 1.00 90.25 94 ASP A CA 1
ATOM 700 C C . ASP A 1 94 ? -23.291 5.182 8.377 1.00 90.25 94 ASP A C 1
ATOM 702 O O . ASP A 1 94 ? -23.835 6.291 8.330 1.00 90.25 94 ASP A O 1
ATOM 706 N N . ASN A 1 95 ? -22.040 5.003 7.955 1.00 87.56 95 ASN A N 1
ATOM 707 C CA . ASN A 1 95 ? -21.243 6.089 7.388 1.00 87.56 95 ASN A CA 1
ATOM 708 C C . ASN A 1 95 ? -21.835 6.599 6.065 1.00 87.56 95 ASN A C 1
ATOM 710 O O . ASN A 1 95 ? -21.956 7.809 5.877 1.00 87.56 95 ASN A O 1
ATOM 714 N N . LEU A 1 96 ? -22.300 5.706 5.186 1.00 84.88 96 LEU A N 1
ATOM 715 C CA . LEU A 1 96 ? -22.973 6.084 3.940 1.00 84.88 96 LEU A CA 1
ATOM 716 C C . LEU A 1 96 ? -24.260 6.875 4.191 1.00 84.88 96 LEU A C 1
ATOM 718 O O . LEU A 1 96 ? -24.527 7.848 3.481 1.00 84.88 96 LEU A O 1
ATOM 722 N N . ARG A 1 97 ? -25.053 6.497 5.202 1.00 86.75 97 ARG A N 1
ATOM 723 C CA . ARG A 1 97 ? -26.248 7.253 5.611 1.00 86.75 97 ARG A CA 1
ATOM 724 C C . AR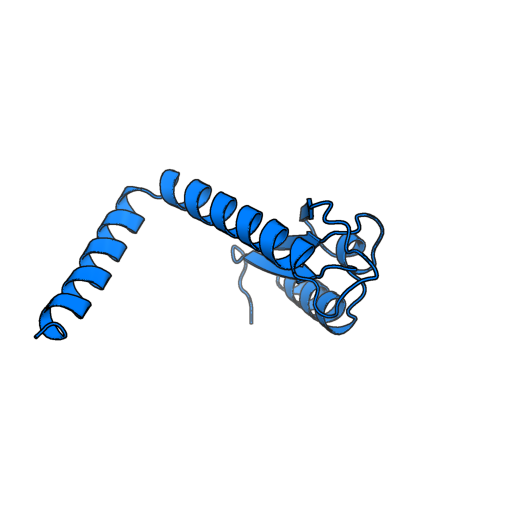G A 1 97 ? -25.884 8.668 6.048 1.00 86.75 97 ARG A C 1
ATOM 726 O O . ARG A 1 97 ? -26.500 9.614 5.562 1.00 86.75 97 ARG A O 1
ATOM 733 N N . LYS A 1 98 ? -24.860 8.822 6.895 1.00 87.75 98 LYS A N 1
ATOM 734 C CA . LYS A 1 98 ? -24.369 10.133 7.355 1.00 87.75 98 LYS A CA 1
ATOM 735 C C . LYS A 1 98 ? -23.869 10.992 6.193 1.00 87.75 98 LYS A C 1
ATOM 737 O O . LYS A 1 98 ? -24.276 12.146 6.071 1.00 87.75 98 LYS A O 1
ATOM 742 N N . SER A 1 99 ? -23.045 10.429 5.305 1.00 86.81 99 SER A N 1
ATOM 743 C CA . SER A 1 99 ? -22.540 11.139 4.124 1.00 86.81 99 SER A CA 1
ATOM 744 C C . SER A 1 99 ? -23.667 11.566 3.188 1.00 86.81 99 SER A C 1
ATOM 746 O O . SER A 1 99 ? -23.667 12.700 2.720 1.00 86.81 99 SER A O 1
ATOM 748 N N . ARG A 1 100 ? -24.661 10.700 2.940 1.00 83.44 100 ARG A N 1
ATOM 749 C CA . ARG A 1 100 ? -25.835 11.062 2.132 1.00 83.44 100 ARG A CA 1
ATOM 750 C C . ARG A 1 100 ? -26.657 12.162 2.792 1.00 83.44 100 ARG A C 1
ATOM 752 O O . ARG A 1 100 ? -27.003 13.115 2.106 1.00 83.44 100 ARG A O 1
ATOM 759 N N . ALA A 1 101 ? -26.927 12.069 4.095 1.00 84.94 101 ALA A N 1
ATOM 760 C CA . ALA A 1 101 ? -27.673 13.090 4.829 1.00 84.94 101 ALA A CA 1
ATOM 761 C C . ALA A 1 101 ? -27.016 14.477 4.719 1.00 84.94 101 ALA A C 1
ATOM 763 O O . ALA A 1 101 ? -27.701 15.460 4.456 1.00 84.94 101 ALA A O 1
ATOM 764 N N . ALA A 1 102 ? -25.684 14.547 4.804 1.00 85.00 102 ALA A N 1
ATOM 765 C CA . ALA A 1 102 ? -24.928 15.793 4.651 1.00 85.00 102 ALA A CA 1
ATOM 766 C C . ALA A 1 102 ? -24.989 16.406 3.235 1.00 85.00 102 ALA A C 1
ATOM 768 O O . ALA A 1 102 ? -24.694 17.588 3.061 1.00 85.00 102 ALA A O 1
ATOM 769 N N . LEU A 1 103 ? -25.341 15.614 2.217 1.00 84.12 103 LEU A N 1
ATOM 770 C CA . LEU A 1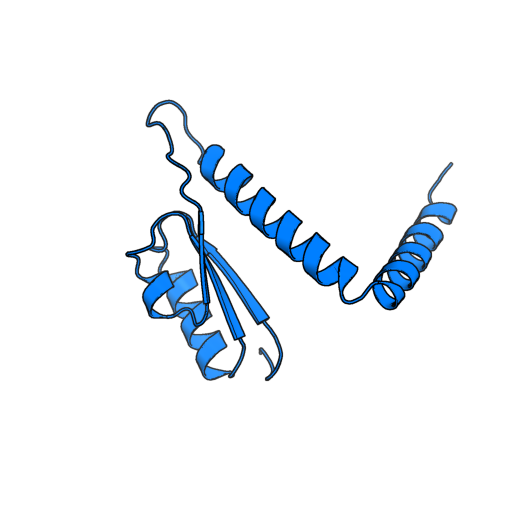 103 ? -25.485 16.074 0.833 1.00 84.12 103 LEU A CA 1
ATOM 771 C C . LEU A 1 103 ? -26.922 16.480 0.487 1.00 84.12 103 LEU A C 1
ATOM 773 O O . LEU A 1 103 ? -27.110 17.204 -0.486 1.00 84.12 103 LEU A O 1
ATOM 777 N N . ILE A 1 104 ? -27.924 16.035 1.255 1.00 78.44 104 ILE A N 1
ATOM 778 C CA . ILE A 1 104 ? -29.338 16.364 1.010 1.00 78.44 104 ILE A CA 1
ATOM 779 C C . ILE A 1 104 ? -29.576 17.871 1.154 1.00 78.44 104 ILE A C 1
ATOM 781 O O . ILE A 1 104 ? -30.235 18.451 0.303 1.00 78.44 104 ILE A O 1
ATOM 785 N N . ASP A 1 105 ? -28.952 18.514 2.142 1.00 68.12 105 ASP A N 1
ATOM 786 C CA . ASP A 1 105 ? -29.070 19.963 2.378 1.00 68.12 105 ASP A CA 1
ATOM 787 C C . ASP A 1 105 ? -28.307 20.823 1.345 1.00 68.12 105 ASP A C 1
ATOM 789 O O . ASP A 1 105 ? -28.432 22.042 1.303 1.00 68.12 105 ASP A O 1
ATOM 793 N N . LYS A 1 106 ? -27.495 20.191 0.484 1.00 67.81 106 LYS A N 1
ATOM 794 C CA . LYS A 1 106 ? -26.703 20.857 -0.567 1.00 67.81 106 LYS A CA 1
ATOM 795 C C . LYS A 1 106 ? -27.252 20.647 -1.980 1.00 67.81 106 LYS A C 1
ATOM 797 O O . LYS A 1 106 ? -26.606 21.062 -2.943 1.00 67.81 106 LYS A O 1
ATOM 802 N N . ARG A 1 107 ? -28.395 19.975 -2.131 1.00 57.66 107 ARG A N 1
ATOM 803 C CA . ARG A 1 107 ? -29.048 19.783 -3.433 1.00 57.66 107 ARG A CA 1
ATOM 804 C C . ARG A 1 107 ? -30.135 20.843 -3.610 1.00 57.66 107 ARG A C 1
ATOM 806 O O . ARG A 1 107 ? -31.040 20.912 -2.787 1.00 57.66 107 ARG A O 1
ATOM 813 N N . TYR A 1 108 ? -30.011 21.644 -4.670 1.00 58.38 108 TYR A N 1
ATOM 814 C CA . TYR A 1 108 ? -31.117 22.435 -5.221 1.00 58.38 108 TYR A CA 1
ATOM 815 C C . TYR A 1 108 ? -32.146 21.520 -5.890 1.00 58.38 108 TYR A C 1
ATOM 817 O O . TYR A 1 108 ? -31.721 20.480 -6.455 1.00 58.38 108 TYR A O 1
#

Mean predicted aligned error: 6.34 Å

Solvent-accessible surface area (backbone atoms only — not comparable to full-atom values): 6198 Å² total; per-residue (Å²): 133,76,46,71,87,38,76,48,78,48,79,35,58,67,20,66,58,64,68,59,41,52,52,42,50,55,41,49,76,38,58,25,46,37,37,31,42,23,43,38,76,90,27,66,33,57,77,62,38,80,37,75,48,70,48,84,41,82,73,60,95,76,66,88,70,73,55,52,40,49,53,53,51,47,52,51,53,49,51,50,53,51,55,54,39,68,77,38,47,70,63,47,53,53,50,51,50,52,56,49,58,68,46,58,85,71,58,131

Secondary structure (DSSP, 8-state):
---TT-EEEEEESSS--HHHHHHHHHHHHTT-EEEEEES-SSSTGGGT-SEEEE---PPPSSSSS-HHHHHHHHHHHHHHHHHHHHHTHHHHHHHHHHHHHHHHTT--

Sequence (108 aa):
MMKPGEIFIAISHSGSTKDIVEVLNVANKSQAETISIVSTIKSPVTKVSKHVLCVDAPETNFKFEPMTSRIAQLSVIDAIAVGVSLMRSDEVLDNLRKSRAALIDKRY